Protein AF-A0A0V8JI10-F1 (afdb_monomer_lite)

Secondary structure (DSSP, 8-state):
-PPP----EEE-S--HHHHHHHHHHH-S-HHHHHHHHHHHHTPPTTEEEEEEEEE-TTS-EEEEEEEEEEPPPSGGG--

Sequence (79 aa):
MKPPLNLIIINFMPPENEISAIASNLSQDSTVRKEWEKKLSTLKKGQCVVYGPMLQPDGTLKQVQPVVINISSLNGRLN

Organism: NCBI:txid1414648

Foldseek 3Di:
DPDPPFDWDKAALDDLVCLLVVLVVLDVDPVSSVVSSVVSNPHDPQKIKIFTFDQDPVRDTDGDRIDIDGHDDPVVVVD

pLDDT: mean 80.2, std 12.99, range [35.78, 92.19]

Radius of gyration: 14.47 Å; chains: 1; bounding box: 37×33×36 Å

Structure (mmCIF, N/CA/C/O backbone):
data_AF-A0A0V8JI10-F1
#
_entry.id   AF-A0A0V8JI10-F1
#
loop_
_atom_site.group_PDB
_atom_site.id
_atom_site.type_symbol
_atom_site.label_atom_id
_atom_site.label_alt_id
_atom_site.label_comp_id
_atom_site.label_asym_id
_atom_site.label_entity_id
_atom_site.label_seq_id
_atom_site.pdbx_PDB_ins_code
_atom_site.Cartn_x
_atom_site.Cartn_y
_atom_site.Cartn_z
_atom_site.occupancy
_atom_site.B_iso_or_equiv
_atom_site.auth_seq_id
_atom_site.auth_comp_id
_atom_site.auth_asym_id
_atom_site.auth_atom_id
_atom_site.pdbx_PDB_model_num
ATOM 1 N N . MET A 1 1 ? 26.105 15.569 -10.392 1.00 38.50 1 MET A N 1
ATOM 2 C CA . MET A 1 1 ? 24.730 15.835 -9.911 1.00 38.50 1 MET A CA 1
ATOM 3 C C . MET A 1 1 ? 24.142 14.513 -9.442 1.00 38.50 1 MET A C 1
ATOM 5 O O . MET A 1 1 ? 24.034 13.610 -10.258 1.00 38.50 1 MET A O 1
ATOM 9 N N . LYS A 1 2 ? 23.863 14.342 -8.141 1.00 35.78 2 LYS A N 1
ATOM 10 C CA . LYS A 1 2 ? 23.103 13.172 -7.667 1.00 35.78 2 LYS A CA 1
ATOM 11 C C . LYS A 1 2 ? 21.685 13.289 -8.244 1.00 35.78 2 LYS A C 1
ATOM 13 O O . LYS A 1 2 ? 21.126 14.381 -8.129 1.00 35.78 2 LYS A O 1
ATOM 18 N N . PRO A 1 3 ? 21.117 12.244 -8.868 1.00 40.78 3 PRO A N 1
ATOM 19 C CA . PRO A 1 3 ? 19.703 12.273 -9.216 1.00 40.78 3 PRO A CA 1
ATOM 20 C C . PRO A 1 3 ? 18.903 12.525 -7.929 1.00 40.78 3 PRO A C 1
ATOM 22 O O . PRO A 1 3 ? 19.309 12.020 -6.872 1.00 40.78 3 PRO A O 1
ATOM 25 N N . PRO A 1 4 ? 17.824 13.329 -7.969 1.00 45.03 4 PRO A N 1
ATOM 26 C CA . PRO A 1 4 ? 16.950 13.459 -6.816 1.00 45.03 4 PRO A CA 1
ATOM 27 C C . PRO A 1 4 ? 16.519 12.048 -6.431 1.00 45.03 4 PRO A C 1
ATOM 29 O O . PRO A 1 4 ? 16.143 11.245 -7.287 1.00 45.03 4 PRO A O 1
ATOM 32 N N . LEU A 1 5 ? 16.682 11.714 -5.155 1.00 43.06 5 LEU A N 1
ATOM 33 C CA . LEU A 1 5 ? 16.216 10.450 -4.617 1.00 43.06 5 LEU A CA 1
ATOM 34 C C . LEU A 1 5 ? 14.695 10.438 -4.823 1.00 43.06 5 LEU A C 1
ATOM 36 O O . LEU A 1 5 ? 13.957 11.072 -4.073 1.00 43.06 5 LEU A O 1
ATOM 40 N N . ASN A 1 6 ? 14.229 9.795 -5.891 1.00 52.38 6 ASN A N 1
ATOM 41 C CA . ASN A 1 6 ? 12.811 9.606 -6.145 1.00 52.38 6 ASN A CA 1
ATOM 42 C C . ASN A 1 6 ? 12.325 8.606 -5.095 1.00 52.38 6 ASN A C 1
ATOM 44 O O . ASN A 1 6 ? 12.470 7.397 -5.276 1.00 52.38 6 ASN A O 1
ATOM 48 N N . LEU A 1 7 ? 11.852 9.111 -3.950 1.00 56.41 7 LEU A N 1
ATOM 49 C CA . LEU A 1 7 ? 11.313 8.277 -2.882 1.00 56.41 7 LEU A CA 1
ATOM 50 C C . LEU A 1 7 ? 10.019 7.635 -3.380 1.00 56.41 7 LEU A C 1
ATOM 52 O O . LEU A 1 7 ? 8.949 8.241 -3.361 1.00 56.41 7 LEU A O 1
ATOM 56 N N . ILE A 1 8 ? 10.144 6.399 -3.843 1.00 64.19 8 ILE A N 1
ATOM 57 C CA . ILE A 1 8 ? 9.021 5.495 -4.032 1.00 64.19 8 ILE A CA 1
ATOM 58 C C . ILE A 1 8 ? 8.862 4.755 -2.710 1.00 64.19 8 ILE A C 1
ATOM 60 O O . ILE A 1 8 ? 9.712 3.949 -2.330 1.00 64.19 8 ILE A O 1
ATOM 64 N N . ILE A 1 9 ? 7.791 5.059 -1.988 1.00 71.69 9 ILE A N 1
ATOM 65 C CA . ILE A 1 9 ? 7.440 4.355 -0.759 1.00 71.69 9 ILE A CA 1
ATOM 66 C C . ILE A 1 9 ? 6.675 3.100 -1.160 1.00 71.69 9 ILE A C 1
ATOM 68 O O . ILE A 1 9 ? 5.679 3.188 -1.880 1.00 71.69 9 ILE A O 1
ATOM 72 N N . ILE A 1 10 ? 7.146 1.944 -0.693 1.00 77.19 10 ILE A N 1
ATOM 73 C CA . ILE A 1 10 ? 6.516 0.648 -0.945 1.00 77.19 10 ILE A CA 1
ATOM 74 C C . ILE A 1 10 ? 6.156 0.018 0.399 1.00 77.19 10 ILE A C 1
ATOM 76 O O . ILE A 1 10 ? 7.037 -0.418 1.136 1.00 77.19 10 ILE A O 1
ATOM 80 N N . ASN A 1 11 ? 4.861 -0.038 0.710 1.00 76.25 11 ASN A N 1
ATOM 81 C CA . ASN A 1 11 ? 4.359 -0.617 1.957 1.00 76.25 11 ASN A CA 1
ATOM 82 C C . ASN A 1 11 ? 3.780 -2.009 1.709 1.00 76.25 11 ASN A C 1
ATOM 84 O O . ASN A 1 11 ? 2.805 -2.169 0.968 1.00 76.25 11 ASN A O 1
ATOM 88 N N . PHE A 1 12 ? 4.380 -3.010 2.349 1.00 74.31 12 PHE A N 1
ATOM 89 C CA . PHE A 1 12 ? 3.973 -4.409 2.277 1.00 74.31 12 PHE A CA 1
ATOM 90 C C . PHE A 1 12 ? 3.292 -4.800 3.576 1.00 74.31 12 PHE A C 1
ATOM 92 O O . PHE A 1 12 ? 3.951 -4.782 4.607 1.00 74.31 12 PHE A O 1
ATOM 99 N N . MET A 1 13 ? 2.007 -5.164 3.496 1.00 80.38 13 MET A N 1
ATOM 100 C CA . MET A 1 13 ? 1.210 -5.718 4.601 1.00 80.38 13 MET A CA 1
ATOM 101 C C . MET A 1 13 ? 1.619 -5.152 5.979 1.00 80.38 13 MET A C 1
ATOM 103 O O . MET A 1 13 ? 2.160 -5.886 6.810 1.00 80.38 13 MET A O 1
ATOM 107 N N . PRO A 1 14 ? 1.472 -3.827 6.170 1.00 81.31 14 PRO A N 1
ATOM 108 C CA . PRO A 1 14 ? 2.009 -3.153 7.341 1.00 81.31 14 PRO A CA 1
ATOM 109 C C . PRO A 1 14 ? 1.338 -3.660 8.623 1.00 81.31 14 PRO A C 1
ATOM 111 O O . PRO A 1 14 ? 0.169 -4.060 8.585 1.00 81.31 14 PRO A O 1
ATOM 114 N N . PRO A 1 15 ? 2.049 -3.639 9.760 1.00 83.94 15 PRO A N 1
ATOM 115 C CA . PRO A 1 15 ? 1.474 -4.041 11.033 1.00 83.94 15 PRO A CA 1
ATOM 116 C C . PRO A 1 15 ? 0.354 -3.075 11.445 1.00 83.94 15 PRO A C 1
ATOM 118 O O . PRO A 1 15 ? 0.371 -1.892 11.103 1.00 83.94 15 PRO A O 1
ATOM 121 N N . GLU A 1 16 ? -0.638 -3.582 12.179 1.00 82.81 16 GLU A N 1
ATOM 122 C CA . GLU A 1 16 ? -1.893 -2.866 12.456 1.00 82.81 16 GLU A CA 1
ATOM 123 C C . GLU A 1 16 ? -1.679 -1.502 13.133 1.00 82.81 16 GLU A C 1
ATOM 125 O O . GLU A 1 16 ? -2.333 -0.518 12.789 1.00 82.81 16 GLU A O 1
ATOM 130 N N . ASN A 1 17 ? -0.692 -1.413 14.025 1.00 87.69 17 ASN A N 1
ATOM 131 C CA . ASN A 1 17 ? -0.318 -0.184 14.724 1.00 87.69 17 ASN A CA 1
ATOM 132 C C . ASN A 1 17 ? 0.318 0.885 13.814 1.00 87.69 17 ASN A C 1
ATOM 134 O O . ASN A 1 17 ? 0.348 2.055 14.191 1.00 87.69 17 ASN A O 1
ATOM 138 N N . GLU A 1 18 ? 0.812 0.518 12.630 1.00 86.69 18 GLU A N 1
ATOM 139 C CA . GLU A 1 18 ? 1.421 1.449 11.671 1.00 86.69 18 GLU A CA 1
ATOM 140 C C . GLU A 1 18 ? 0.458 1.879 10.558 1.00 86.69 18 GLU A C 1
ATOM 142 O O . GLU A 1 18 ? 0.708 2.877 9.880 1.00 86.69 18 GLU A O 1
ATOM 147 N N . ILE A 1 19 ? -0.675 1.189 10.387 1.00 88.25 19 ILE A N 1
ATOM 148 C CA . ILE A 1 19 ? -1.635 1.447 9.303 1.00 88.25 19 ILE A CA 1
ATOM 149 C C . ILE A 1 19 ? -2.109 2.902 9.289 1.00 88.25 19 ILE A C 1
ATOM 151 O O . ILE A 1 19 ? -2.093 3.540 8.236 1.00 88.25 19 ILE A O 1
ATOM 155 N N . SER A 1 20 ? -2.499 3.447 10.444 1.00 87.50 20 SER A N 1
ATOM 156 C CA . SER A 1 20 ? -3.014 4.821 10.514 1.00 87.50 20 SER A CA 1
ATOM 157 C C . SER A 1 20 ? -1.924 5.868 10.253 1.00 87.50 20 SER A C 1
ATOM 159 O O . SER A 1 20 ? -2.165 6.889 9.596 1.00 87.50 20 SER A O 1
ATOM 161 N N . ALA A 1 21 ? -0.690 5.588 10.689 1.00 87.75 21 ALA A N 1
ATOM 162 C CA . ALA A 1 21 ? 0.460 6.444 10.418 1.00 87.75 21 ALA A CA 1
ATOM 163 C C . ALA A 1 21 ? 0.788 6.457 8.917 1.00 87.75 21 ALA A C 1
ATOM 165 O O . ALA A 1 21 ? 0.980 7.519 8.323 1.00 87.75 21 ALA A O 1
ATOM 166 N N . ILE A 1 22 ? 0.781 5.290 8.270 1.00 87.44 22 ILE A N 1
ATOM 167 C CA . ILE A 1 22 ? 0.998 5.161 6.826 1.00 87.44 22 ILE A CA 1
ATOM 168 C C . ILE A 1 22 ? -0.128 5.853 6.053 1.00 87.44 22 ILE A C 1
ATOM 170 O O . ILE A 1 22 ? 0.154 6.662 5.175 1.00 87.44 22 ILE A O 1
ATOM 174 N N . ALA A 1 23 ? -1.394 5.614 6.396 1.00 88.25 23 ALA A N 1
ATOM 175 C CA . ALA A 1 23 ? -2.528 6.243 5.720 1.00 88.25 23 ALA A CA 1
ATOM 176 C C . ALA A 1 23 ? -2.502 7.779 5.829 1.00 88.25 23 AL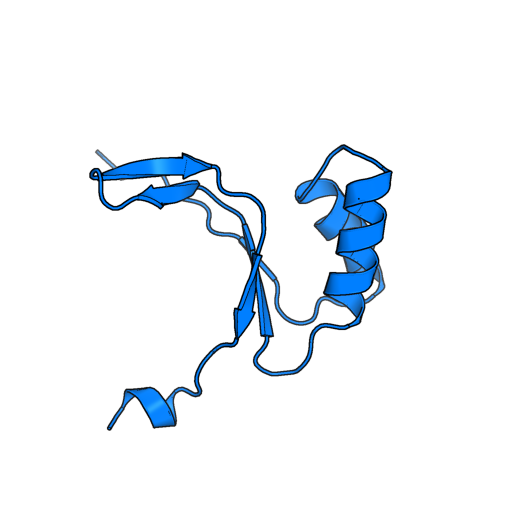A A C 1
ATOM 178 O O . ALA A 1 23 ? -2.823 8.464 4.858 1.00 88.25 23 ALA A O 1
ATOM 179 N N . SER A 1 24 ? -2.055 8.321 6.967 1.00 87.31 24 SER A N 1
ATOM 180 C CA . SER A 1 24 ? -1.867 9.769 7.159 1.00 87.31 24 SER A CA 1
ATOM 181 C C . SER A 1 24 ? -0.744 10.354 6.291 1.00 87.31 24 SER A C 1
ATOM 183 O O . SER A 1 24 ? -0.798 11.526 5.925 1.00 87.31 24 SER A O 1
ATOM 185 N N . ASN A 1 25 ? 0.257 9.549 5.919 1.00 85.69 25 ASN A N 1
ATOM 186 C CA . ASN A 1 25 ? 1.285 9.952 4.954 1.00 85.69 25 ASN A CA 1
ATOM 187 C C . ASN A 1 25 ? 0.779 9.917 3.501 1.00 85.69 25 ASN A C 1
ATOM 189 O O . ASN A 1 25 ? 1.299 10.645 2.658 1.00 85.69 25 ASN A O 1
ATOM 193 N N . LEU A 1 26 ? -0.224 9.085 3.200 1.00 85.19 26 LEU A N 1
ATOM 194 C CA . LEU A 1 26 ? -0.805 8.965 1.859 1.00 85.19 26 LEU A CA 1
ATOM 195 C C . LEU A 1 26 ? -1.800 10.087 1.541 1.00 85.19 26 LEU A C 1
ATOM 197 O O . LEU A 1 26 ? -1.904 10.494 0.386 1.00 85.19 26 LEU A O 1
ATOM 201 N N . SER A 1 27 ? -2.547 10.575 2.536 1.00 84.88 27 SER A N 1
ATOM 202 C CA . SER A 1 27 ? -3.497 11.676 2.356 1.00 84.88 27 SER A CA 1
ATOM 203 C C . SER A 1 27 ? -3.779 12.426 3.659 1.00 84.88 27 SER A C 1
ATOM 205 O O . SER A 1 27 ? -3.899 11.825 4.725 1.00 84.88 27 SER A O 1
ATOM 207 N N . GLN A 1 28 ? -3.950 13.745 3.543 1.00 86.12 28 GLN A N 1
ATOM 208 C CA . GLN A 1 28 ? -4.426 14.621 4.622 1.00 86.12 28 GLN A CA 1
ATOM 209 C C . GLN A 1 28 ? -5.963 14.672 4.699 1.00 86.12 28 GLN A C 1
ATOM 211 O O . GLN A 1 28 ? -6.520 15.123 5.699 1.00 86.12 28 GLN A O 1
ATOM 216 N N . ASP A 1 29 ? -6.666 14.203 3.662 1.00 90.38 29 ASP A N 1
ATOM 217 C CA . ASP A 1 29 ? -8.124 14.113 3.673 1.00 90.38 29 ASP A CA 1
ATOM 218 C C . ASP A 1 29 ? -8.580 12.951 4.566 1.00 90.38 29 ASP A C 1
ATOM 220 O O . ASP A 1 29 ? -8.175 11.799 4.389 1.00 90.38 29 ASP A O 1
ATOM 224 N N . SER A 1 30 ? -9.448 13.254 5.532 1.00 88.06 30 SER A N 1
ATOM 225 C CA . SER A 1 30 ? -9.888 12.285 6.540 1.00 88.06 30 SER A CA 1
ATOM 226 C C . SER A 1 30 ? -10.697 11.110 5.976 1.00 88.06 30 SER A C 1
ATOM 228 O O . SER A 1 30 ? -10.627 10.008 6.525 1.00 88.06 30 SER A O 1
ATOM 230 N N . THR A 1 31 ? -11.436 11.318 4.886 1.00 90.81 31 THR A N 1
ATOM 231 C CA . THR A 1 31 ? -12.239 10.289 4.213 1.00 90.81 31 THR A CA 1
ATOM 232 C C . THR A 1 31 ? -11.323 9.368 3.423 1.00 90.81 31 THR A C 1
ATOM 234 O O . THR A 1 31 ? -11.346 8.153 3.618 1.00 90.81 31 THR A O 1
ATOM 237 N N . VAL A 1 32 ? -10.439 9.951 2.611 1.00 89.38 32 VAL A N 1
ATOM 238 C CA . VAL A 1 32 ? -9.457 9.208 1.805 1.00 89.38 32 VAL A CA 1
ATOM 239 C C . VAL A 1 32 ? -8.500 8.423 2.702 1.00 89.38 32 VAL A C 1
ATOM 241 O O . VAL A 1 32 ? -8.148 7.285 2.395 1.00 89.38 32 VAL A O 1
ATOM 244 N N . ARG A 1 33 ? -8.117 8.980 3.855 1.00 90.25 33 ARG A N 1
ATOM 245 C CA . ARG A 1 33 ? -7.305 8.275 4.851 1.00 90.25 33 ARG A CA 1
ATOM 246 C C . ARG A 1 33 ? -7.995 7.011 5.360 1.00 90.25 33 ARG A C 1
ATOM 248 O O . ARG A 1 33 ? -7.370 5.958 5.340 1.00 90.25 33 ARG A O 1
ATOM 255 N N . LYS A 1 34 ? -9.272 7.080 5.754 1.00 91.00 34 LYS A N 1
ATOM 256 C CA . LYS A 1 34 ? -10.032 5.896 6.209 1.00 91.00 34 LYS A CA 1
ATOM 257 C C . LYS A 1 34 ? -10.121 4.816 5.130 1.00 91.00 34 LYS A C 1
ATOM 259 O O . LYS A 1 34 ? -10.043 3.625 5.430 1.00 91.00 34 LYS A O 1
ATOM 264 N N . GLU A 1 35 ? -10.259 5.216 3.868 1.00 92.19 35 GLU A N 1
ATOM 265 C CA . GLU A 1 35 ? -10.210 4.269 2.752 1.00 92.19 35 GLU A CA 1
ATOM 266 C C . GLU A 1 35 ? -8.843 3.588 2.639 1.00 92.19 35 GLU A C 1
ATOM 268 O O . GLU A 1 35 ? -8.778 2.374 2.43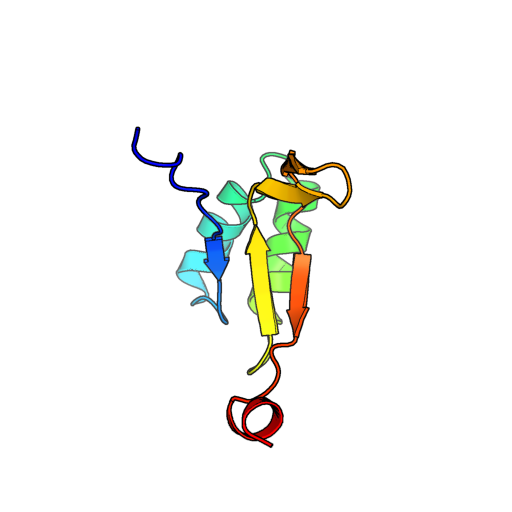2 1.00 92.19 35 GLU A O 1
ATOM 273 N N . TRP A 1 36 ? -7.751 4.343 2.796 1.00 91.31 36 TRP A N 1
ATOM 274 C CA . TRP A 1 36 ? -6.398 3.789 2.796 1.00 91.31 36 TRP A CA 1
ATOM 275 C C . TRP A 1 36 ? -6.129 2.890 3.993 1.00 91.31 36 TRP A C 1
ATOM 277 O O . TRP A 1 36 ? -5.543 1.833 3.798 1.00 91.31 36 TRP A O 1
ATOM 287 N N . GLU A 1 37 ? -6.608 3.226 5.189 1.00 91.25 37 GLU A N 1
ATOM 288 C CA . GLU A 1 37 ? -6.506 2.350 6.364 1.00 91.25 37 GLU A CA 1
ATOM 289 C C . GLU A 1 37 ? -7.153 0.987 6.085 1.00 91.25 37 GLU A C 1
ATOM 291 O O . GLU A 1 37 ? -6.532 -0.055 6.296 1.00 91.25 37 GLU A O 1
ATOM 296 N N . LYS A 1 38 ? -8.360 0.986 5.502 1.00 91.38 38 LYS A N 1
ATOM 297 C CA . LYS A 1 38 ? -9.058 -0.243 5.098 1.00 91.38 38 LYS A CA 1
ATOM 298 C C . LYS A 1 38 ? -8.321 -1.010 3.995 1.00 91.38 38 LYS A C 1
ATOM 300 O O . LYS A 1 38 ? -8.305 -2.239 4.000 1.00 91.38 38 LYS A O 1
ATOM 305 N N . LYS A 1 39 ? -7.724 -0.318 3.022 1.00 89.88 39 LYS A N 1
ATOM 306 C CA . LYS A 1 39 ? -6.934 -0.961 1.956 1.00 89.88 39 LYS A CA 1
ATOM 307 C C . LYS A 1 39 ? -5.652 -1.580 2.509 1.00 89.88 39 LYS A C 1
ATOM 309 O O . LYS A 1 39 ? -5.343 -2.714 2.169 1.00 89.88 39 LYS A O 1
ATOM 314 N N . LEU A 1 40 ? -4.937 -0.866 3.377 1.00 89.12 40 LEU A N 1
ATOM 315 C CA . LEU A 1 40 ? -3.689 -1.317 3.996 1.00 89.12 40 LEU A CA 1
ATOM 316 C C . LEU A 1 40 ? -3.915 -2.535 4.902 1.00 89.12 40 LEU A C 1
ATOM 318 O O . LEU A 1 40 ? -3.117 -3.466 4.845 1.00 89.12 40 LEU A O 1
ATOM 322 N N . SER A 1 41 ? -5.020 -2.576 5.657 1.00 88.69 41 SER A N 1
ATOM 323 C CA . SER A 1 41 ? -5.373 -3.723 6.513 1.00 88.69 41 SER A CA 1
ATOM 324 C C . SER A 1 41 ? -5.826 -4.963 5.740 1.00 88.69 41 SER A C 1
ATOM 326 O O . SER A 1 41 ? -5.798 -6.070 6.272 1.00 88.69 41 SER A O 1
ATOM 328 N N . THR A 1 42 ? -6.239 -4.799 4.481 1.00 89.88 42 THR A N 1
ATOM 329 C CA . THR A 1 42 ? -6.730 -5.892 3.625 1.00 89.88 42 THR A CA 1
ATOM 330 C C . THR A 1 42 ? -5.718 -6.342 2.570 1.00 89.88 42 THR A C 1
ATOM 332 O O . THR A 1 42 ? -6.034 -7.215 1.755 1.00 89.88 42 THR A O 1
ATOM 335 N N . LEU A 1 43 ? -4.498 -5.789 2.589 1.00 88.31 43 LEU A N 1
ATOM 336 C CA . LEU A 1 43 ? -3.415 -6.209 1.702 1.00 88.31 43 LEU A CA 1
ATOM 337 C C . LEU A 1 43 ? -3.083 -7.685 1.912 1.00 88.31 43 LEU A C 1
ATOM 339 O O . LEU A 1 43 ? -2.855 -8.145 3.029 1.00 88.31 43 LEU A O 1
ATOM 343 N N . LYS A 1 44 ? -3.002 -8.426 0.808 1.00 87.38 44 LYS A N 1
ATOM 344 C CA . LYS A 1 44 ? -2.608 -9.837 0.812 1.00 87.38 44 LYS A CA 1
ATOM 345 C C . LYS A 1 44 ? -1.133 -9.995 0.462 1.00 87.38 44 LYS A C 1
ATOM 347 O O . LYS A 1 44 ? -0.511 -9.116 -0.136 1.00 87.38 44 LYS A O 1
ATOM 352 N N . LYS A 1 45 ? -0.574 -11.170 0.763 1.00 83.56 45 LYS A N 1
ATOM 353 C CA . LYS A 1 45 ? 0.757 -11.565 0.281 1.00 83.56 45 LYS A CA 1
ATOM 354 C C . LYS A 1 45 ? 0.829 -11.407 -1.242 1.00 83.56 45 LYS A C 1
ATOM 356 O O . LYS A 1 45 ? -0.024 -11.920 -1.960 1.00 83.56 45 LYS A O 1
ATOM 361 N N . GLY A 1 46 ? 1.866 -10.719 -1.718 1.00 84.31 46 GLY A N 1
ATOM 362 C CA . GLY A 1 46 ? 2.021 -10.383 -3.135 1.00 84.31 46 GLY A CA 1
ATOM 363 C C . GLY A 1 46 ? 1.348 -9.072 -3.542 1.00 84.31 46 GLY A C 1
ATOM 364 O O . GLY A 1 46 ? 1.372 -8.745 -4.720 1.00 84.31 46 GLY A O 1
ATOM 365 N N . GLN A 1 47 ? 0.786 -8.308 -2.603 1.00 87.00 47 GLN A N 1
ATOM 366 C CA . GLN A 1 47 ? 0.283 -6.957 -2.842 1.00 87.00 47 GLN A CA 1
ATOM 367 C C . GLN A 1 47 ? 1.076 -5.935 -2.029 1.00 87.00 47 GLN A C 1
ATOM 369 O O . GLN A 1 47 ? 1.516 -6.221 -0.913 1.00 87.00 47 GLN A O 1
ATOM 374 N N . CYS A 1 48 ? 1.239 -4.733 -2.571 1.00 88.25 48 CYS A N 1
ATOM 375 C CA . CYS A 1 48 ? 1.787 -3.601 -1.832 1.00 88.25 48 CYS A CA 1
ATOM 376 C C . CYS A 1 48 ? 1.148 -2.288 -2.280 1.00 88.25 48 CYS A C 1
ATOM 378 O O . CYS A 1 48 ? 0.546 -2.207 -3.353 1.00 88.25 48 CYS A O 1
ATOM 380 N N . VAL A 1 49 ? 1.279 -1.260 -1.447 1.00 87.94 49 VAL A N 1
ATOM 381 C CA . VAL A 1 49 ? 0.916 0.111 -1.810 1.00 87.94 49 VAL A CA 1
ATOM 382 C C . VAL A 1 49 ? 2.165 0.857 -2.229 1.00 87.94 49 VAL A C 1
ATOM 384 O O . VAL A 1 49 ? 3.156 0.857 -1.498 1.00 87.94 49 VAL A O 1
ATOM 387 N N . VAL A 1 50 ? 2.092 1.503 -3.388 1.00 86.31 50 VAL A N 1
ATOM 388 C CA . VAL A 1 50 ? 3.149 2.352 -3.926 1.00 86.31 50 VAL A CA 1
ATOM 389 C C . VAL A 1 50 ? 2.687 3.797 -3.933 1.00 86.31 50 VAL A C 1
ATOM 391 O O . VAL A 1 50 ? 1.587 4.106 -4.394 1.00 86.31 50 VAL A O 1
ATOM 394 N N . TYR A 1 51 ? 3.546 4.676 -3.431 1.00 84.88 51 TYR A N 1
ATOM 395 C CA . TYR A 1 51 ? 3.328 6.114 -3.431 1.00 84.88 51 TYR A CA 1
ATOM 396 C C . TYR A 1 51 ? 4.621 6.853 -3.756 1.00 84.88 51 TYR A C 1
ATOM 398 O O . TYR A 1 51 ? 5.677 6.547 -3.202 1.00 84.88 51 TYR A O 1
ATOM 406 N N . GLY A 1 52 ? 4.532 7.830 -4.652 1.00 81.50 52 GLY A N 1
ATOM 407 C CA . GLY A 1 52 ? 5.662 8.657 -5.047 1.00 81.50 52 GLY A CA 1
ATOM 408 C C . GLY A 1 52 ? 5.493 9.235 -6.450 1.00 81.50 52 GLY A C 1
ATOM 409 O O . GLY A 1 52 ? 4.519 8.933 -7.144 1.00 81.50 52 GLY A O 1
ATOM 410 N N . PRO A 1 53 ? 6.428 10.087 -6.884 1.00 81.44 53 PRO A N 1
ATOM 411 C CA . PRO A 1 53 ? 6.471 10.562 -8.255 1.00 81.44 53 PRO A CA 1
ATOM 412 C C . PRO A 1 53 ? 6.806 9.410 -9.209 1.00 81.44 53 PRO A C 1
ATOM 414 O O . PRO A 1 53 ? 7.774 8.676 -9.001 1.00 81.44 53 PRO A O 1
ATOM 417 N N . MET A 1 54 ? 6.011 9.263 -10.266 1.00 80.19 54 MET A N 1
ATOM 418 C CA . MET A 1 54 ? 6.186 8.222 -11.276 1.00 80.19 54 MET A CA 1
ATOM 419 C C . MET A 1 54 ? 6.571 8.855 -12.610 1.00 80.19 54 MET A C 1
ATOM 421 O O . MET A 1 54 ? 6.065 9.920 -12.976 1.00 80.19 54 MET A O 1
ATOM 425 N N . LEU A 1 55 ? 7.501 8.204 -13.313 1.00 81.19 55 LEU A N 1
ATOM 426 C CA . LEU A 1 55 ? 7.937 8.637 -14.634 1.00 81.19 55 LEU A CA 1
ATOM 427 C C . LEU A 1 55 ? 6.809 8.381 -15.629 1.00 81.19 55 LEU A C 1
ATOM 429 O O . LEU A 1 55 ? 6.382 7.242 -15.821 1.00 81.19 55 LEU A O 1
ATOM 433 N N . GLN A 1 56 ? 6.313 9.453 -16.226 1.00 81.25 56 GLN A N 1
ATOM 434 C CA . GLN A 1 56 ? 5.299 9.396 -17.262 1.00 81.25 56 GLN A CA 1
ATOM 435 C C . GLN A 1 56 ? 5.930 9.126 -18.638 1.00 81.25 56 GLN A C 1
ATOM 437 O O . GLN A 1 56 ? 7.134 9.329 -18.817 1.00 81.25 56 GLN A O 1
ATOM 442 N N . PRO A 1 57 ? 5.132 8.695 -19.637 1.00 79.88 57 PRO A N 1
ATOM 443 C CA . PRO A 1 57 ? 5.624 8.451 -20.997 1.00 79.88 57 PRO A CA 1
ATOM 444 C C . PRO A 1 57 ? 6.247 9.686 -21.663 1.00 79.88 57 PRO A C 1
ATOM 446 O O . PRO A 1 57 ? 7.067 9.552 -22.563 1.00 79.88 57 PRO A O 1
ATOM 449 N N . ASP A 1 58 ? 5.869 10.883 -21.205 1.00 84.81 58 ASP A N 1
ATOM 450 C CA . ASP A 1 58 ? 6.405 12.174 -21.649 1.00 84.81 58 ASP A CA 1
ATOM 451 C C . ASP A 1 58 ? 7.797 12.499 -21.057 1.00 84.81 58 ASP A C 1
ATOM 453 O O . ASP A 1 58 ? 8.358 13.555 -21.342 1.00 84.81 58 ASP A O 1
ATOM 457 N N . GLY A 1 59 ? 8.364 11.608 -20.234 1.00 83.31 59 GLY A N 1
ATOM 458 C CA . GLY A 1 59 ? 9.658 11.792 -19.573 1.00 83.31 59 GLY A CA 1
ATOM 459 C C . GLY A 1 59 ? 9.605 12.669 -18.319 1.00 83.31 59 GLY A C 1
ATOM 460 O O . GLY A 1 59 ? 10.644 12.908 -17.701 1.00 83.31 59 GLY A O 1
ATOM 461 N N . THR A 1 60 ? 8.423 13.136 -17.909 1.00 85.19 60 THR A N 1
ATOM 462 C CA . THR A 1 60 ? 8.254 13.943 -16.695 1.00 85.19 60 THR A CA 1
ATOM 463 C C . THR A 1 60 ? 7.942 13.074 -15.480 1.00 85.19 60 THR A C 1
ATOM 465 O O . THR A 1 60 ? 7.270 12.047 -15.566 1.00 85.19 60 THR A O 1
ATOM 468 N N . LEU A 1 61 ? 8.424 13.490 -14.309 1.00 80.38 61 LEU A N 1
ATOM 469 C CA . LEU A 1 61 ? 8.035 12.894 -13.034 1.00 80.38 61 LEU A CA 1
ATOM 470 C C . LEU A 1 61 ? 6.805 13.632 -12.514 1.00 80.38 61 LEU A C 1
ATOM 472 O O . LEU A 1 61 ? 6.897 14.810 -12.169 1.00 80.38 61 LEU A O 1
ATOM 476 N N . LYS A 1 62 ? 5.659 12.952 -12.438 1.00 80.25 62 LYS A N 1
ATOM 477 C CA . LYS A 1 62 ? 4.448 13.521 -11.826 1.00 80.25 62 LYS A CA 1
ATOM 478 C C . LYS A 1 62 ? 4.092 12.758 -10.568 1.00 80.25 62 LYS A C 1
ATOM 480 O O . LYS A 1 62 ? 4.206 11.534 -10.514 1.00 80.25 62 LYS A O 1
ATOM 485 N N . GLN A 1 63 ? 3.644 13.495 -9.559 1.00 78.00 63 GLN A N 1
ATOM 486 C CA . GLN A 1 63 ? 3.076 12.900 -8.361 1.00 78.00 63 GLN A CA 1
ATOM 487 C C . GLN A 1 63 ? 1.791 12.172 -8.752 1.00 78.00 63 GLN A C 1
ATOM 489 O O . GLN A 1 63 ? 0.857 12.775 -9.281 1.00 78.00 63 GLN A O 1
ATOM 494 N N . VAL A 1 64 ? 1.776 10.862 -8.543 1.00 79.62 64 VAL A N 1
ATOM 495 C CA . VAL A 1 64 ? 0.602 10.024 -8.775 1.00 79.62 64 VAL A CA 1
ATOM 496 C C . VAL A 1 64 ? -0.068 9.711 -7.450 1.00 79.62 64 VAL A C 1
ATOM 498 O O . VAL A 1 64 ? 0.572 9.666 -6.397 1.00 79.62 64 VAL A O 1
ATOM 501 N N . GLN A 1 65 ? -1.382 9.510 -7.517 1.00 83.06 65 GLN A N 1
ATOM 502 C CA . GLN A 1 65 ? -2.143 9.004 -6.385 1.00 83.06 65 GLN A CA 1
ATOM 503 C C . GLN A 1 65 ? -1.571 7.647 -5.955 1.00 83.06 65 GLN A C 1
ATOM 505 O O . GLN A 1 65 ? -1.106 6.891 -6.814 1.00 83.06 65 GLN A O 1
ATOM 510 N N . PRO A 1 66 ? -1.594 7.320 -4.653 1.00 86.06 66 PRO A N 1
ATOM 511 C CA . PRO A 1 66 ? -1.129 6.023 -4.204 1.00 86.06 66 PRO A CA 1
ATOM 512 C C . PRO A 1 66 ? -1.940 4.905 -4.866 1.00 86.06 66 PRO A C 1
ATOM 514 O O . PRO A 1 66 ? -3.145 5.036 -5.095 1.00 86.06 66 PRO A O 1
ATOM 517 N N . VAL A 1 67 ? -1.285 3.789 -5.172 1.00 87.31 67 VAL A N 1
ATOM 518 C CA . VAL A 1 67 ? -1.908 2.653 -5.864 1.00 87.31 67 VAL A CA 1
ATOM 519 C C . VAL A 1 67 ? -1.553 1.340 -5.188 1.00 87.31 67 VAL A C 1
ATOM 521 O O . VAL A 1 67 ? -0.441 1.160 -4.698 1.00 87.31 67 VAL A O 1
ATOM 524 N N . VAL A 1 68 ? -2.505 0.405 -5.173 1.00 88.31 68 VAL A N 1
ATOM 525 C CA . VAL A 1 68 ? -2.246 -0.987 -4.789 1.00 88.31 68 VAL A CA 1
ATOM 526 C C . VAL A 1 68 ? -1.767 -1.728 -6.031 1.00 88.31 68 VAL A C 1
ATOM 528 O O . VAL A 1 68 ? -2.463 -1.734 -7.046 1.00 88.31 68 VAL A O 1
ATOM 531 N N . ILE A 1 69 ? -0.605 -2.370 -5.951 1.00 86.94 69 ILE A N 1
ATOM 532 C CA . ILE A 1 69 ? -0.054 -3.181 -7.037 1.00 86.94 69 ILE A CA 1
ATOM 533 C C . ILE A 1 69 ? 0.071 -4.642 -6.617 1.00 86.94 69 ILE A C 1
ATOM 535 O O . ILE A 1 69 ? 0.343 -4.954 -5.457 1.00 86.94 69 ILE A O 1
ATOM 539 N N . ASN A 1 70 ? -0.098 -5.536 -7.590 1.00 86.69 70 ASN A N 1
ATOM 540 C CA . ASN A 1 70 ? 0.206 -6.952 -7.438 1.00 86.69 70 ASN A CA 1
ATOM 541 C C . ASN A 1 70 ? 1.634 -7.202 -7.927 1.00 86.69 70 ASN A C 1
ATOM 543 O O . ASN A 1 70 ? 1.998 -6.817 -9.037 1.00 86.69 70 ASN A O 1
ATOM 547 N N . ILE A 1 71 ? 2.437 -7.865 -7.108 1.00 83.50 71 ILE A N 1
ATOM 548 C CA . ILE A 1 71 ? 3.825 -8.189 -7.404 1.00 83.50 71 ILE A CA 1
ATOM 549 C C . ILE A 1 71 ? 3.891 -9.617 -7.926 1.00 83.50 71 ILE A C 1
ATOM 551 O O . ILE A 1 71 ? 3.520 -10.573 -7.245 1.00 83.50 71 ILE A O 1
ATOM 555 N N . SER A 1 72 ? 4.422 -9.760 -9.135 1.00 81.06 72 SER A N 1
ATOM 556 C CA . SER A 1 72 ? 4.779 -11.055 -9.705 1.00 81.06 72 SER A CA 1
ATOM 557 C C . SER A 1 72 ? 5.891 -11.720 -8.891 1.00 81.06 72 SER A C 1
ATOM 559 O O . SER A 1 72 ? 6.848 -11.062 -8.463 1.00 81.06 72 SER A O 1
ATOM 561 N N . SER A 1 73 ? 5.818 -13.041 -8.724 1.00 81.44 73 SER A N 1
ATOM 562 C CA . SER A 1 73 ? 6.887 -13.807 -8.079 1.00 81.44 73 SER A CA 1
ATOM 563 C C . SER A 1 73 ? 8.227 -13.606 -8.801 1.00 81.44 73 SER A C 1
ATOM 565 O O . SER A 1 73 ? 8.282 -13.254 -9.981 1.00 81.44 73 SER A O 1
ATOM 567 N N . LEU A 1 74 ? 9.340 -13.785 -8.084 1.00 77.94 74 LEU A N 1
ATOM 568 C CA . LEU A 1 74 ? 10.667 -13.724 -8.70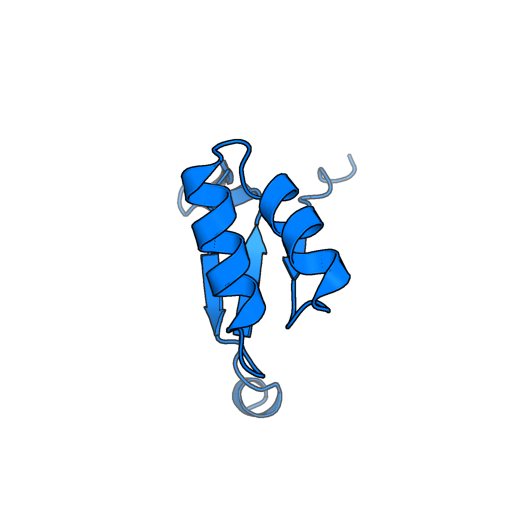3 1.00 77.94 74 LEU A CA 1
ATOM 569 C C . LEU A 1 74 ? 10.813 -14.800 -9.793 1.00 77.94 74 LEU A C 1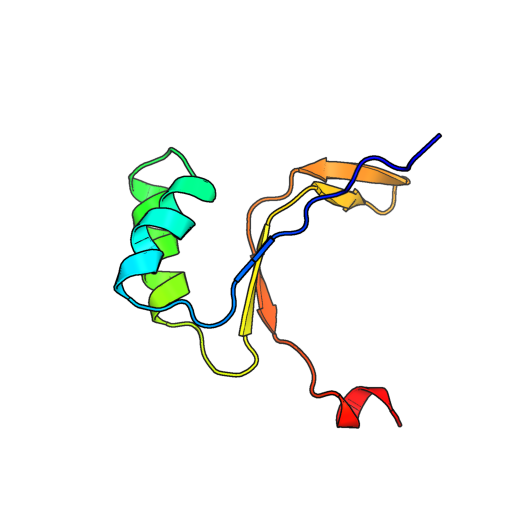
ATOM 571 O O . LEU A 1 74 ? 11.253 -14.495 -10.893 1.00 77.94 74 LEU A O 1
ATOM 575 N N . ASN A 1 75 ? 10.345 -16.019 -9.514 1.00 80.88 75 ASN A N 1
ATOM 576 C CA . ASN A 1 75 ? 10.426 -17.148 -10.441 1.00 80.88 75 ASN A CA 1
ATOM 577 C C . ASN A 1 75 ? 9.688 -16.903 -11.768 1.00 80.88 75 ASN A C 1
ATOM 579 O O . ASN A 1 75 ? 10.137 -17.365 -12.805 1.00 80.88 75 ASN A O 1
ATOM 583 N N . GLY A 1 76 ? 8.579 -16.154 -11.754 1.00 71.38 76 GLY A N 1
ATOM 584 C CA . GLY A 1 76 ? 7.846 -15.802 -12.975 1.00 71.38 76 GLY A CA 1
ATOM 585 C C . GLY A 1 76 ? 8.538 -14.756 -13.857 1.00 71.38 76 GLY A C 1
ATOM 586 O O . GLY A 1 76 ? 8.060 -14.495 -14.951 1.00 71.38 76 GLY A O 1
ATOM 587 N N . ARG A 1 77 ? 9.627 -14.138 -1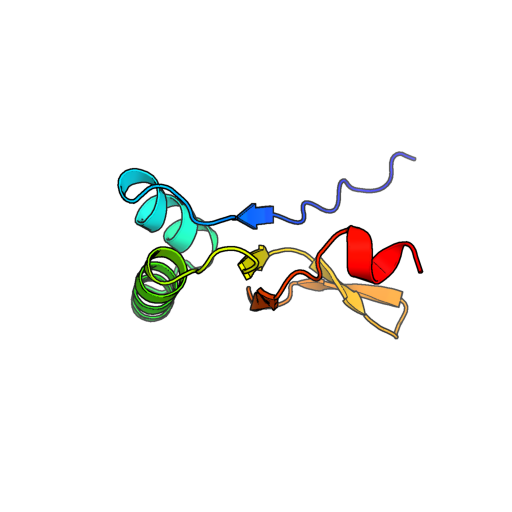3.379 1.00 70.31 77 ARG A N 1
ATOM 588 C CA . ARG A 1 77 ? 10.403 -13.107 -14.093 1.00 70.31 77 ARG A CA 1
ATOM 589 C C . ARG A 1 77 ? 11.773 -13.593 -14.567 1.00 70.31 77 ARG A C 1
ATOM 591 O O . ARG A 1 77 ? 12.443 -12.867 -15.289 1.00 70.31 77 ARG A O 1
ATOM 598 N N . LEU A 1 78 ? 12.203 -14.767 -14.103 1.00 73.12 78 LEU A N 1
ATOM 599 C CA . LEU A 1 78 ? 13.495 -15.374 -14.434 1.00 73.12 78 LEU A CA 1
ATOM 600 C C . LEU A 1 78 ? 13.411 -16.371 -15.605 1.00 73.12 78 LEU A C 1
ATOM 602 O O . LEU A 1 78 ? 14.430 -16.970 -15.936 1.00 73.12 78 LEU A O 1
ATOM 606 N N . ASN A 1 79 ? 12.227 -16.543 -16.206 1.00 52.22 79 ASN A N 1
ATOM 607 C CA . ASN A 1 79 ? 11.998 -17.386 -17.382 1.00 52.22 79 ASN A CA 1
ATOM 608 C C . ASN A 1 79 ? 11.851 -16.536 -18.641 1.00 52.22 79 ASN A C 1
ATOM 610 O O . AS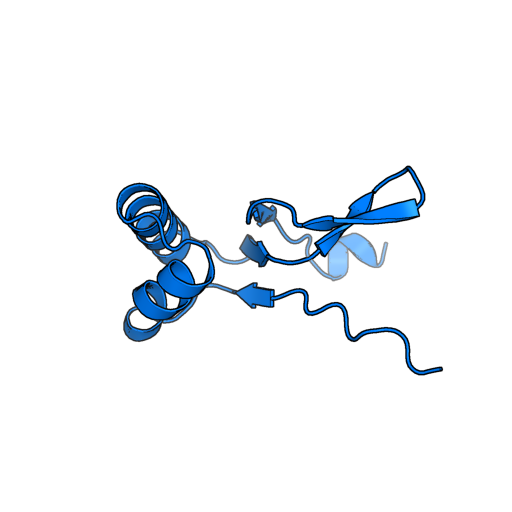N A 1 79 ? 11.098 -15.538 -18.566 1.00 52.22 79 ASN A O 1
#